Protein AF-A0A419EGI3-F1 (afdb_monomer_lite)

Foldseek 3Di:
DDPVCCCVVVVDDPQQVVCVVVVHGHPVRVVVVVVCVVVVVVVVVVVVVVVVVVVVVVVVVVVCVVPPVDDDPCPVPVVVVVVVVVVPD

Structure (mmCIF, N/CA/C/O backbone):
data_AF-A0A419EGI3-F1
#
_entry.id   AF-A0A419EGI3-F1
#
loop_
_atom_site.group_PDB
_atom_site.id
_atom_site.type_symbol
_atom_site.label_atom_id
_atom_site.label_alt_id
_atom_site.label_comp_id
_atom_site.label_asym_id
_atom_site.label_entity_id
_atom_site.label_seq_id
_atom_site.pdbx_PDB_ins_code
_atom_site.Cartn_x
_atom_site.Cartn_y
_atom_site.Cartn_z
_atom_site.occupancy
_atom_site.B_iso_or_equiv
_atom_site.auth_seq_id
_atom_site.auth_comp_id
_atom_site.auth_asym_id
_atom_site.auth_atom_id
_atom_site.pdbx_PDB_model_num
ATOM 1 N N . MET A 1 1 ? -21.393 -15.143 12.887 1.00 65.50 1 MET A N 1
ATOM 2 C CA . MET A 1 1 ? -20.346 -15.191 13.933 1.00 65.50 1 MET A CA 1
ATOM 3 C C . MET A 1 1 ? -21.015 -14.828 15.249 1.00 65.50 1 MET A C 1
ATOM 5 O O . MET A 1 1 ? -21.893 -13.977 15.211 1.00 65.50 1 MET A O 1
ATOM 9 N N . THR A 1 2 ? -20.707 -15.487 16.366 1.00 84.38 2 THR A N 1
ATOM 10 C CA . THR A 1 2 ? -21.330 -15.146 17.664 1.00 84.38 2 THR A CA 1
ATOM 11 C C . THR A 1 2 ? -20.544 -14.043 18.372 1.00 84.38 2 THR A C 1
ATOM 13 O O . THR A 1 2 ? -19.336 -13.926 18.173 1.00 84.38 2 THR A O 1
ATOM 16 N N . ASP A 1 3 ? -21.190 -13.261 19.235 1.00 81.62 3 ASP A N 1
ATOM 17 C CA . ASP A 1 3 ? -20.546 -12.166 19.981 1.00 81.62 3 ASP A CA 1
ATOM 18 C C . ASP A 1 3 ? -19.316 -12.620 20.774 1.00 81.62 3 ASP A C 1
ATOM 20 O O . ASP A 1 3 ? -18.320 -11.909 20.855 1.00 81.62 3 ASP A O 1
ATOM 24 N N . ILE A 1 4 ? -19.349 -13.847 21.300 1.00 83.81 4 ILE A N 1
ATOM 25 C CA . ILE A 1 4 ? -18.225 -14.477 22.006 1.00 83.81 4 ILE A CA 1
ATOM 26 C C . ILE A 1 4 ? -17.025 -14.677 21.068 1.00 83.81 4 ILE A C 1
ATOM 28 O O . ILE A 1 4 ? -15.879 -14.484 21.473 1.00 83.81 4 ILE A O 1
ATOM 32 N N . GLN A 1 5 ? -17.271 -15.047 19.810 1.00 82.62 5 GLN A N 1
ATOM 33 C CA . GLN A 1 5 ? -16.218 -15.184 18.804 1.00 82.62 5 GLN A CA 1
ATOM 34 C C . GLN A 1 5 ? -15.666 -13.817 18.393 1.00 82.62 5 GLN A C 1
ATOM 36 O O . GLN A 1 5 ? -14.454 -13.681 18.279 1.00 82.62 5 GLN A O 1
ATOM 41 N N . LEU A 1 6 ? -16.524 -12.806 18.235 1.00 80.12 6 LEU A N 1
ATOM 42 C CA . LEU A 1 6 ? -16.120 -11.431 17.919 1.00 80.12 6 LEU A CA 1
ATOM 43 C C . LEU A 1 6 ? -15.243 -10.823 19.018 1.00 80.12 6 LEU A C 1
ATOM 45 O O . LEU A 1 6 ? -14.180 -10.279 18.729 1.00 80.12 6 LEU A O 1
ATOM 49 N N . ARG A 1 7 ? -15.631 -11.021 20.281 1.00 84.38 7 ARG A N 1
ATOM 50 C CA . ARG A 1 7 ? -14.827 -10.642 21.446 1.00 84.38 7 ARG A CA 1
ATOM 51 C C . ARG A 1 7 ? -13.456 -11.304 21.448 1.00 84.38 7 ARG A C 1
ATOM 53 O O . ARG A 1 7 ? -12.468 -10.659 21.741 1.00 84.38 7 ARG A O 1
ATOM 60 N N . ARG A 1 8 ? -13.379 -12.596 21.125 1.00 82.81 8 ARG A N 1
ATOM 61 C CA . ARG A 1 8 ? -12.126 -13.355 21.238 1.00 82.81 8 ARG A CA 1
ATOM 62 C C . ARG A 1 8 ? -11.179 -13.159 20.054 1.00 82.81 8 ARG A C 1
ATOM 64 O O . ARG A 1 8 ? -9.972 -13.174 20.253 1.00 82.81 8 ARG A O 1
ATOM 71 N N . PHE A 1 9 ? -11.707 -13.025 18.838 1.00 84.25 9 PHE A N 1
ATOM 72 C CA . PHE A 1 9 ? -10.891 -12.859 17.630 1.00 84.25 9 PHE A CA 1
ATOM 73 C C . PHE A 1 9 ? -10.460 -11.417 17.394 1.00 84.25 9 PHE A C 1
ATOM 75 O O . PHE A 1 9 ? -9.352 -11.189 16.918 1.00 84.25 9 PHE A O 1
ATOM 82 N N . PHE A 1 10 ? -11.336 -10.460 17.695 1.00 82.00 10 PHE A N 1
ATOM 83 C CA . PHE A 1 10 ? -11.117 -9.054 17.367 1.00 82.00 10 PHE A CA 1
ATOM 84 C C . PHE A 1 10 ? -10.9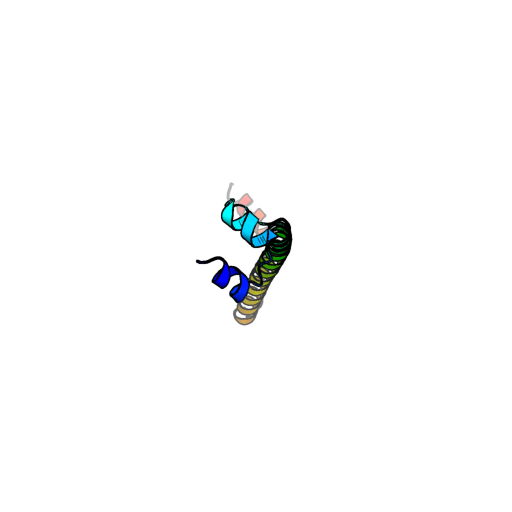94 -8.150 18.598 1.00 82.00 10 PHE A C 1
ATOM 86 O O . PHE A 1 10 ? -10.879 -6.937 18.435 1.00 82.00 10 PHE A O 1
ATOM 93 N N . ASP A 1 11 ? -11.014 -8.727 19.805 1.00 84.75 11 ASP A N 1
ATOM 94 C CA . ASP A 1 11 ? -10.949 -8.009 21.086 1.00 84.75 11 ASP A CA 1
ATOM 95 C C . ASP A 1 11 ? -12.038 -6.930 21.222 1.00 84.75 11 ASP A C 1
ATOM 97 O O . ASP A 1 11 ? -11.812 -5.832 21.726 1.00 84.75 11 ASP A O 1
ATOM 101 N N . PHE A 1 12 ? -13.235 -7.226 20.699 1.00 86.75 12 PHE A N 1
ATOM 102 C CA . PHE A 1 12 ? -14.359 -6.289 20.708 1.00 86.75 12 PHE A CA 1
ATOM 103 C C . PHE A 1 12 ? -14.858 -6.036 22.126 1.00 86.75 12 PHE A C 1
ATOM 105 O O . PHE A 1 12 ? -15.115 -6.964 22.897 1.00 86.75 12 PHE A O 1
ATOM 112 N N . ASP A 1 13 ? -15.056 -4.767 22.458 1.00 87.12 13 ASP A N 1
ATOM 113 C CA . ASP A 1 13 ? -15.733 -4.390 23.689 1.00 87.12 13 ASP A CA 1
ATOM 114 C C . ASP A 1 13 ? -17.262 -4.379 23.505 1.00 87.12 13 ASP A C 1
ATOM 116 O O . ASP A 1 13 ? -17.802 -4.709 22.448 1.00 87.12 13 ASP A O 1
ATOM 120 N N . GLU A 1 14 ? -17.994 -4.042 24.566 1.00 86.12 14 GLU A N 1
ATOM 121 C CA . GLU A 1 14 ? -19.460 -4.020 24.531 1.00 86.12 14 GLU A CA 1
ATOM 122 C C . GLU A 1 14 ? -20.009 -2.978 23.543 1.00 86.12 14 GLU A C 1
ATOM 124 O O . GLU A 1 14 ? -21.053 -3.202 22.934 1.00 86.12 14 GLU A O 1
ATOM 129 N N . SER A 1 15 ? -19.280 -1.877 23.325 1.00 84.94 15 SER A N 1
ATOM 130 C CA . SER A 1 15 ? -19.665 -0.830 22.376 1.00 84.94 15 SER A CA 1
ATOM 131 C C . SER A 1 15 ? -19.465 -1.265 20.922 1.00 84.94 15 SER A C 1
ATOM 133 O O . SER A 1 15 ? -20.284 -0.942 20.060 1.00 84.94 15 SER A O 1
ATOM 135 N N . ASP A 1 16 ? -18.421 -2.052 20.652 1.00 84.06 16 ASP A N 1
ATOM 136 C CA . ASP A 1 16 ? -18.171 -2.654 19.343 1.00 84.06 16 ASP A CA 1
ATOM 137 C C . ASP A 1 16 ? -19.209 -3.740 19.024 1.00 84.06 16 ASP A C 1
ATOM 139 O O . ASP A 1 16 ? -19.679 -3.842 17.889 1.00 84.06 16 ASP A O 1
ATOM 143 N N . LEU A 1 17 ? -19.606 -4.533 20.025 1.00 87.44 17 LEU A N 1
ATOM 144 C CA . LEU A 1 17 ? -20.655 -5.546 19.887 1.00 87.44 17 LEU A CA 1
ATOM 145 C C . LEU A 1 17 ? -22.038 -4.919 19.669 1.00 87.44 17 LEU A C 1
ATOM 147 O O . LEU A 1 17 ? -22.772 -5.380 18.796 1.00 87.44 17 LEU A O 1
ATOM 151 N N . ASP A 1 18 ? -22.384 -3.860 20.408 1.00 89.12 18 ASP A N 1
ATOM 152 C CA . ASP A 1 18 ? -23.639 -3.122 20.211 1.00 89.12 18 ASP A CA 1
ATOM 153 C C . ASP A 1 18 ? -23.715 -2.498 18.812 1.00 89.12 18 ASP A C 1
ATOM 155 O O . ASP A 1 18 ? -24.719 -2.632 18.109 1.00 89.12 18 ASP A O 1
ATOM 159 N N . ALA A 1 19 ? -22.618 -1.887 18.357 1.00 85.62 19 ALA A N 1
ATOM 160 C CA . ALA A 1 19 ? -22.519 -1.365 17.002 1.00 85.62 19 ALA A CA 1
ATOM 161 C C . ALA A 1 19 ? -22.745 -2.469 15.955 1.00 85.62 19 ALA A C 1
ATOM 163 O O . ALA A 1 19 ? -23.570 -2.305 15.055 1.00 85.62 19 ALA A O 1
ATOM 164 N N . ASN A 1 20 ? -22.103 -3.627 16.126 1.00 85.06 20 ASN A N 1
ATOM 165 C CA . ASN A 1 20 ? -22.227 -4.747 15.197 1.00 85.06 20 ASN A CA 1
ATOM 166 C C . ASN A 1 20 ? -23.652 -5.326 15.162 1.00 85.06 20 ASN A C 1
ATOM 168 O O . ASN A 1 20 ? -24.192 -5.589 14.088 1.00 85.06 20 ASN A O 1
ATOM 172 N N . ARG A 1 21 ? -24.311 -5.443 16.324 1.00 86.25 21 ARG A N 1
ATOM 173 C CA . ARG A 1 21 ? -25.727 -5.847 16.420 1.00 86.25 21 ARG A CA 1
ATOM 174 C C . ARG A 1 21 ? -26.661 -4.860 15.722 1.00 86.25 21 ARG A C 1
ATOM 176 O O . ARG A 1 21 ? -27.645 -5.277 15.119 1.00 86.25 21 ARG A O 1
ATOM 183 N N . ALA A 1 22 ? -26.341 -3.570 15.776 1.00 86.75 22 ALA A N 1
ATOM 184 C CA . ALA A 1 22 ? -27.055 -2.516 15.065 1.00 86.75 22 ALA A CA 1
ATOM 185 C C . ALA A 1 22 ? -26.658 -2.399 13.576 1.00 86.75 22 ALA A C 1
ATOM 187 O O . ALA A 1 22 ? -27.134 -1.495 12.891 1.00 86.75 22 ALA A O 1
ATOM 188 N N . GLY A 1 23 ? -25.794 -3.287 13.064 1.00 82.69 23 GLY A N 1
ATOM 189 C CA . GLY A 1 23 ? -25.345 -3.286 11.669 1.00 82.69 23 GLY A CA 1
ATOM 190 C C . GLY A 1 23 ? -24.475 -2.083 11.291 1.00 82.69 23 GLY A C 1
ATOM 191 O O . GLY A 1 23 ? -24.364 -1.755 10.112 1.00 82.69 23 GLY A O 1
ATOM 192 N N . ARG A 1 24 ? -23.877 -1.407 12.278 1.00 86.19 24 ARG A N 1
ATOM 193 C CA . ARG A 1 24 ? -23.031 -0.218 12.105 1.00 86.19 24 ARG A CA 1
ATOM 194 C C . ARG A 1 24 ? -21.610 -0.494 12.587 1.00 86.19 24 ARG A C 1
ATOM 196 O O . ARG A 1 24 ? -21.383 -1.329 13.457 1.00 86.19 24 ARG A O 1
ATOM 203 N N . LEU A 1 25 ? -20.646 0.240 12.043 1.00 83.44 25 LEU A N 1
ATOM 204 C CA . LEU A 1 25 ? -19.288 0.252 12.584 1.00 83.44 25 LEU A CA 1
ATOM 205 C C . LEU A 1 25 ? -19.265 1.054 13.886 1.00 83.44 25 LEU A C 1
ATOM 207 O O . LEU A 1 25 ? -19.950 2.073 14.017 1.00 83.44 25 LEU A O 1
ATOM 211 N N . SER A 1 26 ? -18.470 0.604 14.853 1.00 86.06 26 SER A N 1
ATOM 212 C CA . SER A 1 26 ? -18.186 1.413 16.035 1.00 86.06 26 SER A CA 1
ATOM 213 C C . SER A 1 26 ? -17.332 2.621 15.644 1.00 86.06 26 SER A C 1
ATOM 215 O O . SER A 1 26 ? -16.588 2.586 14.663 1.00 86.06 26 SER A O 1
ATOM 217 N N . ILE A 1 27 ? -17.376 3.682 16.450 1.00 84.44 27 ILE A N 1
ATOM 218 C CA . ILE A 1 27 ? -16.570 4.896 16.230 1.00 84.44 27 ILE A CA 1
ATOM 219 C C . ILE A 1 27 ? -15.070 4.558 16.137 1.00 84.44 27 ILE A C 1
ATOM 221 O O . ILE A 1 27 ? -14.333 5.171 15.367 1.00 84.44 27 ILE A O 1
ATOM 225 N N . LYS A 1 28 ? -14.602 3.559 16.898 1.00 82.88 28 LYS A N 1
ATOM 226 C CA . LYS A 1 28 ? -13.202 3.111 16.861 1.00 82.88 28 LYS A CA 1
ATOM 227 C C . LYS A 1 28 ? -12.867 2.442 15.531 1.00 82.88 28 LYS A C 1
ATOM 229 O O . LYS A 1 28 ? -11.779 2.657 14.999 1.00 82.88 28 LYS A O 1
ATOM 234 N N . GLN A 1 29 ? -13.780 1.623 15.018 1.00 82.19 29 GLN A N 1
ATOM 235 C CA . GLN A 1 29 ? -13.601 0.909 13.757 1.00 82.19 29 GLN A CA 1
ATOM 236 C C . GLN A 1 29 ? -13.662 1.866 12.568 1.00 82.19 29 GLN A C 1
ATOM 238 O O . GLN A 1 29 ? -12.806 1.791 11.694 1.00 82.19 29 GLN A O 1
ATOM 243 N N . ASP A 1 30 ? -14.608 2.804 12.582 1.00 85.44 30 ASP A N 1
ATOM 244 C CA . ASP A 1 30 ? -14.745 3.840 11.558 1.00 85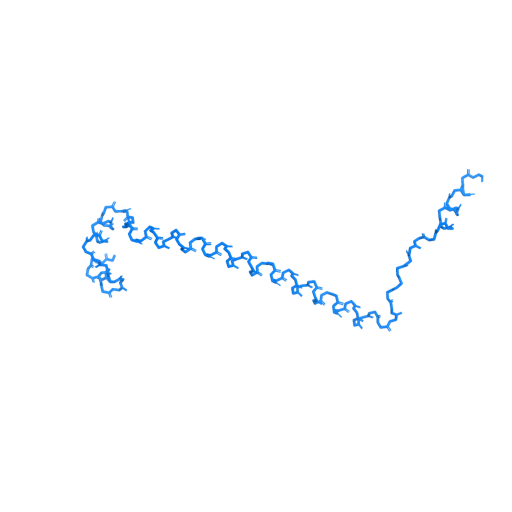.44 30 ASP A CA 1
ATOM 245 C C . ASP A 1 30 ? -13.487 4.717 11.482 1.00 85.44 30 ASP A C 1
ATOM 247 O O . ASP A 1 30 ? -12.900 4.901 10.416 1.00 85.44 30 ASP A O 1
ATOM 251 N N . LYS A 1 31 ? -12.971 5.152 12.638 1.00 85.06 31 LYS A N 1
ATOM 252 C CA . LYS A 1 31 ? -11.739 5.944 12.698 1.00 85.06 31 LYS A CA 1
ATOM 253 C C . LYS A 1 31 ? -10.521 5.185 12.162 1.00 85.06 31 LYS A C 1
ATOM 255 O O . LYS A 1 31 ? -9.743 5.750 11.398 1.00 85.06 31 LYS A O 1
ATOM 260 N N . ARG A 1 32 ? -10.370 3.900 12.514 1.00 82.94 32 ARG A N 1
ATOM 261 C CA . ARG A 1 32 ? -9.300 3.056 11.953 1.00 82.94 32 ARG A CA 1
ATOM 262 C C . ARG A 1 32 ? -9.457 2.892 10.445 1.00 82.94 32 ARG A C 1
ATOM 264 O O . ARG A 1 32 ? -8.460 2.969 9.739 1.00 82.94 32 ARG A O 1
ATOM 271 N N . MET A 1 33 ? -10.679 2.689 9.951 1.00 82.25 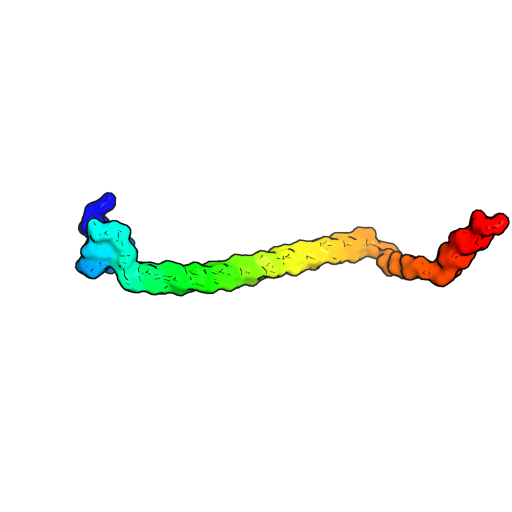33 MET A N 1
ATOM 272 C CA . MET A 1 33 ? -10.942 2.549 8.517 1.00 82.25 33 MET A CA 1
ATOM 273 C C . MET A 1 33 ? -10.506 3.807 7.754 1.00 82.25 33 MET A C 1
ATOM 275 O O . MET A 1 33 ? -9.774 3.704 6.773 1.00 82.25 33 MET A O 1
ATOM 279 N N . GLN A 1 34 ? -10.861 4.994 8.254 1.00 84.25 34 GLN A N 1
ATOM 280 C CA . GLN A 1 34 ? -10.472 6.270 7.643 1.00 84.25 34 GLN A CA 1
ATOM 281 C C . GLN A 1 34 ? -8.952 6.503 7.660 1.00 84.25 34 GLN A C 1
ATOM 283 O O . GLN A 1 34 ? -8.387 7.015 6.690 1.00 84.25 34 GLN A O 1
ATOM 288 N N . GLU A 1 35 ? -8.267 6.125 8.744 1.00 82.69 35 GLU A N 1
ATOM 289 C CA . GLU A 1 35 ? -6.801 6.180 8.817 1.00 82.69 35 GLU A CA 1
ATOM 290 C C . GLU A 1 35 ? -6.160 5.232 7.789 1.00 82.69 35 GLU A C 1
ATOM 292 O O . GLU A 1 35 ? -5.285 5.648 7.025 1.00 82.69 35 GLU A O 1
ATOM 297 N N . PHE A 1 36 ? -6.666 3.999 7.684 1.00 77.50 36 PHE A N 1
ATOM 298 C CA . PHE A 1 36 ? -6.206 3.025 6.693 1.00 77.50 36 PHE A CA 1
ATOM 299 C C . PHE A 1 36 ? -6.439 3.481 5.251 1.00 77.50 36 PHE A C 1
ATOM 301 O O . PHE A 1 36 ? -5.544 3.327 4.423 1.00 77.50 36 PHE A O 1
ATOM 308 N N . GLU A 1 37 ? -7.592 4.064 4.923 1.00 77.50 37 GLU A N 1
ATOM 309 C CA . GLU A 1 37 ? -7.864 4.576 3.573 1.00 77.50 37 GLU A CA 1
ATOM 310 C C . GLU A 1 37 ? -6.889 5.692 3.179 1.00 77.50 37 GLU A C 1
ATOM 312 O O . GLU A 1 37 ? -6.346 5.706 2.066 1.00 77.50 37 GLU A O 1
ATOM 317 N N . LYS A 1 38 ? -6.612 6.608 4.111 1.00 77.69 38 LYS A N 1
ATOM 318 C CA . LYS A 1 38 ? -5.702 7.734 3.886 1.00 77.69 38 LYS A CA 1
ATOM 319 C C . LYS A 1 38 ? -4.259 7.279 3.677 1.00 77.69 38 LYS A C 1
ATOM 321 O O . LYS A 1 38 ? -3.559 7.839 2.826 1.00 77.69 38 LYS A O 1
ATOM 326 N N . ASP A 1 39 ? -3.816 6.278 4.428 1.00 77.75 39 ASP A N 1
ATOM 327 C CA . ASP A 1 39 ? -2.460 5.745 4.311 1.00 77.75 39 ASP A CA 1
ATOM 328 C C . ASP A 1 39 ? -2.310 4.818 3.103 1.00 77.75 39 ASP A C 1
ATOM 330 O O . ASP A 1 39 ? -1.327 4.922 2.365 1.00 77.75 39 ASP A O 1
ATOM 334 N N . SER A 1 40 ? -3.328 4.009 2.812 1.00 73.19 40 SER A N 1
ATOM 335 C CA . SER A 1 40 ? -3.384 3.155 1.625 1.00 73.19 40 SER A CA 1
ATOM 336 C C . SER A 1 40 ? -3.258 3.977 0.339 1.00 73.19 40 SER A C 1
ATOM 338 O O . SER A 1 40 ? -2.403 3.687 -0.498 1.00 73.19 40 SER A O 1
ATOM 340 N N . SER A 1 41 ? -3.997 5.085 0.215 1.00 77.00 41 SER A N 1
ATOM 341 C CA . SER A 1 41 ? -3.913 5.983 -0.949 1.00 77.00 41 SER A CA 1
ATOM 342 C C . SER A 1 41 ? -2.492 6.520 -1.192 1.00 77.00 41 SER A C 1
ATOM 344 O O . SER A 1 41 ? -2.002 6.537 -2.326 1.00 77.00 41 SER A O 1
ATOM 346 N N . LYS A 1 42 ? -1.779 6.905 -0.125 1.00 76.12 42 LYS A N 1
ATOM 347 C CA . LYS A 1 42 ? -0.386 7.372 -0.227 1.00 76.12 42 LYS A CA 1
ATOM 348 C C . LYS A 1 42 ? 0.563 6.251 -0.639 1.00 76.12 42 LYS A C 1
ATOM 350 O O . LYS A 1 42 ? 1.439 6.485 -1.471 1.00 76.12 42 LYS A O 1
ATOM 355 N N . ILE A 1 43 ? 0.391 5.058 -0.073 1.00 81.00 43 ILE A N 1
ATOM 356 C CA . ILE A 1 43 ? 1.215 3.886 -0.383 1.00 81.00 43 ILE A CA 1
ATOM 357 C C . ILE A 1 43 ? 1.025 3.485 -1.847 1.00 81.00 43 ILE A C 1
ATOM 359 O O . ILE A 1 43 ? 2.010 3.384 -2.575 1.00 81.00 43 ILE A O 1
ATOM 363 N N . PHE A 1 44 ? -0.220 3.351 -2.311 1.00 79.81 44 PHE A N 1
ATOM 364 C CA . PHE A 1 44 ? -0.522 3.019 -3.705 1.00 79.81 44 PHE A CA 1
ATOM 365 C C . PHE A 1 44 ? 0.049 4.046 -4.679 1.00 79.81 44 PHE A C 1
ATOM 367 O O . PHE A 1 44 ? 0.654 3.670 -5.683 1.00 79.81 44 PHE A O 1
ATOM 374 N N . ARG A 1 45 ? -0.068 5.341 -4.365 1.00 80.06 45 ARG A N 1
ATOM 375 C CA . ARG A 1 45 ? 0.521 6.401 -5.187 1.00 80.06 45 ARG A CA 1
ATOM 376 C C . ARG A 1 45 ? 2.044 6.285 -5.267 1.00 80.06 45 ARG A C 1
ATOM 378 O O . ARG A 1 45 ? 2.601 6.375 -6.357 1.00 80.06 45 ARG A O 1
ATOM 385 N N . ASN A 1 46 ? 2.717 6.075 -4.138 1.00 80.25 46 ASN A N 1
ATOM 386 C CA . ASN A 1 46 ? 4.176 5.975 -4.104 1.00 80.25 46 ASN A CA 1
ATOM 387 C C . ASN A 1 46 ? 4.682 4.717 -4.823 1.00 80.25 46 ASN A C 1
ATOM 389 O O . ASN A 1 46 ? 5.655 4.798 -5.570 1.00 80.25 46 ASN A O 1
ATOM 393 N N . ILE A 1 47 ? 4.000 3.578 -4.655 1.00 88.94 47 ILE A N 1
ATOM 394 C CA . ILE A 1 47 ? 4.308 2.338 -5.382 1.00 88.94 47 ILE A CA 1
ATOM 395 C C . ILE A 1 47 ? 4.109 2.543 -6.886 1.00 88.94 47 ILE A C 1
ATOM 397 O O . ILE A 1 47 ? 4.988 2.188 -7.667 1.00 88.94 47 ILE A O 1
ATOM 401 N N . GLY A 1 48 ? 2.999 3.164 -7.299 1.00 85.94 48 GLY A N 1
ATOM 402 C CA . GLY A 1 48 ? 2.724 3.455 -8.707 1.00 85.94 48 GLY A CA 1
ATOM 403 C C . GLY A 1 48 ? 3.812 4.316 -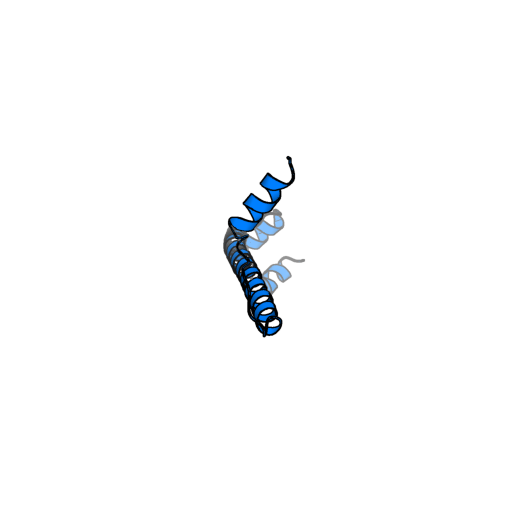9.351 1.00 85.94 48 GLY A C 1
ATOM 404 O O . GLY A 1 48 ? 4.351 3.948 -10.392 1.00 85.94 48 GLY A O 1
ATOM 405 N N . ILE A 1 49 ? 4.203 5.417 -8.700 1.00 89.19 49 ILE A N 1
ATOM 406 C CA . ILE A 1 49 ? 5.300 6.279 -9.172 1.00 89.19 49 ILE A CA 1
ATOM 407 C C . ILE A 1 49 ? 6.619 5.496 -9.234 1.00 89.19 49 ILE A C 1
ATOM 409 O O . ILE A 1 49 ? 7.342 5.591 -10.225 1.00 89.19 49 ILE A O 1
ATOM 413 N N . GLY A 1 50 ? 6.919 4.691 -8.212 1.00 91.00 50 GLY A N 1
ATOM 414 C CA . GLY A 1 50 ? 8.124 3.863 -8.175 1.00 91.00 50 GLY A CA 1
ATOM 415 C C . GLY A 1 50 ? 8.198 2.867 -9.335 1.00 91.00 50 GLY A C 1
ATOM 416 O O . GLY A 1 50 ? 9.239 2.756 -9.979 1.00 91.00 50 GLY A O 1
ATOM 417 N N . LEU A 1 51 ? 7.091 2.194 -9.656 1.00 91.38 51 LEU A N 1
ATOM 418 C CA . LEU A 1 51 ? 7.017 1.244 -10.772 1.00 91.38 51 LEU A CA 1
ATOM 419 C C . LEU A 1 51 ? 7.162 1.922 -12.140 1.00 91.38 51 LEU A C 1
ATOM 421 O O . LEU A 1 51 ? 7.779 1.349 -13.041 1.00 91.38 51 LEU A O 1
ATOM 425 N N . ILE A 1 52 ? 6.630 3.139 -12.294 1.00 91.56 52 ILE A N 1
ATOM 426 C CA . ILE A 1 52 ? 6.809 3.944 -13.510 1.00 91.56 52 ILE A CA 1
ATOM 427 C C . ILE A 1 52 ? 8.285 4.313 -13.680 1.00 91.56 52 ILE A C 1
ATOM 429 O O . ILE A 1 52 ? 8.858 4.077 -14.742 1.00 91.56 52 ILE A O 1
ATOM 433 N N . LEU A 1 53 ? 8.923 4.839 -12.629 1.00 91.69 53 LEU A N 1
ATOM 434 C CA . LEU A 1 53 ? 10.342 5.202 -12.664 1.00 91.69 53 LEU A CA 1
ATOM 435 C C . LEU A 1 53 ? 11.233 3.987 -12.935 1.00 91.69 53 LEU A C 1
ATOM 437 O O . LEU A 1 53 ? 12.154 4.070 -13.745 1.00 91.69 53 LEU A O 1
ATOM 441 N N . LEU A 1 54 ? 10.930 2.845 -12.316 1.00 92.44 54 LEU A N 1
ATOM 442 C CA . LEU A 1 54 ? 11.644 1.597 -12.561 1.00 92.44 54 LEU A CA 1
ATOM 443 C C . LEU A 1 54 ? 11.544 1.170 -14.031 1.00 92.44 54 LEU A C 1
ATOM 445 O O . LEU A 1 54 ? 12.555 0.812 -14.628 1.00 92.44 54 LEU A O 1
ATOM 449 N N . ASN A 1 55 ? 10.356 1.260 -14.638 1.00 90.56 55 ASN A N 1
ATOM 450 C CA . ASN A 1 55 ? 10.179 0.957 -16.060 1.00 90.56 55 ASN A CA 1
ATOM 451 C C . ASN A 1 55 ? 10.991 1.896 -16.955 1.00 90.56 55 ASN A C 1
ATOM 453 O O . ASN A 1 55 ? 11.654 1.427 -17.876 1.00 90.56 55 ASN A O 1
ATOM 457 N N . ILE A 1 56 ? 10.991 3.201 -16.668 1.00 92.00 56 ILE A N 1
ATOM 458 C CA . ILE A 1 56 ? 11.797 4.173 -17.421 1.00 92.00 56 ILE A CA 1
ATOM 459 C C . ILE A 1 56 ? 13.283 3.808 -17.343 1.00 92.00 56 ILE A C 1
ATOM 461 O O . ILE A 1 56 ? 13.963 3.815 -18.365 1.00 92.00 56 ILE A O 1
ATOM 465 N N . LEU A 1 57 ? 13.783 3.446 -16.158 1.00 90.19 57 LEU A N 1
ATOM 466 C CA . LEU A 1 57 ? 15.179 3.048 -15.974 1.00 90.19 57 LEU A CA 1
ATOM 467 C C . LEU A 1 57 ? 15.522 1.754 -16.717 1.00 90.19 57 LEU A C 1
ATOM 469 O O . LEU A 1 57 ? 16.586 1.674 -17.325 1.00 90.19 57 LEU A O 1
ATOM 473 N N . ILE A 1 58 ? 14.629 0.763 -16.708 1.00 90.19 58 ILE A N 1
ATOM 474 C CA . ILE A 1 58 ? 14.817 -0.487 -17.456 1.00 90.19 58 ILE A CA 1
ATOM 475 C C . ILE A 1 58 ? 14.870 -0.200 -18.957 1.00 90.19 58 ILE A C 1
ATOM 477 O O . ILE A 1 58 ? 15.782 -0.665 -19.636 1.00 90.19 58 ILE A O 1
ATOM 481 N N . VAL A 1 59 ? 13.931 0.599 -19.471 1.00 87.62 59 VAL A N 1
ATOM 482 C CA . VAL A 1 59 ? 13.884 0.972 -20.889 1.00 87.62 59 VAL A CA 1
ATOM 483 C C . VAL A 1 59 ? 15.125 1.772 -21.278 1.00 87.62 59 VAL A C 1
ATOM 485 O O . VAL A 1 59 ? 15.766 1.434 -22.265 1.00 87.62 59 VAL A O 1
ATOM 488 N N . ALA A 1 60 ? 15.521 2.774 -20.489 1.00 86.00 60 ALA A N 1
ATOM 489 C CA . ALA A 1 60 ? 16.734 3.555 -20.730 1.00 86.00 60 ALA A CA 1
ATOM 490 C C . ALA A 1 60 ? 17.999 2.684 -20.681 1.00 86.00 60 ALA A C 1
ATOM 492 O O . ALA A 1 60 ? 18.875 2.816 -21.531 1.00 86.00 60 ALA A O 1
ATOM 493 N N . GLY A 1 61 ? 18.083 1.757 -19.724 1.00 85.62 61 GLY A N 1
ATOM 494 C CA . GLY A 1 61 ? 19.185 0.807 -19.616 1.00 85.62 61 GLY A CA 1
ATOM 495 C C . GLY A 1 61 ? 19.259 -0.130 -20.819 1.00 85.62 61 GLY A C 1
ATOM 496 O O . GLY A 1 61 ? 20.340 -0.328 -21.368 1.00 85.62 61 GLY A O 1
ATOM 497 N N . PHE A 1 62 ? 18.122 -0.663 -21.268 1.00 84.12 62 PHE A N 1
ATOM 498 C CA . PHE A 1 62 ? 18.049 -1.499 -22.465 1.00 84.12 62 PHE A CA 1
ATOM 499 C C . PHE A 1 62 ? 18.472 -0.720 -23.706 1.00 84.12 62 PHE A C 1
ATOM 501 O O . PHE A 1 62 ? 19.321 -1.172 -24.467 1.00 84.12 62 PHE A O 1
ATOM 508 N N . ILE A 1 63 ? 17.937 0.487 -23.855 1.00 79.81 63 ILE A N 1
ATOM 509 C CA . ILE A 1 63 ? 18.288 1.417 -24.914 1.00 79.81 63 ILE A CA 1
ATOM 510 C C . ILE A 1 63 ? 19.808 1.644 -24.957 1.00 79.81 63 ILE A C 1
ATOM 512 O O . ILE A 1 63 ? 20.418 1.382 -25.986 1.00 79.81 63 ILE A O 1
ATOM 516 N N . LEU A 1 64 ? 20.430 2.037 -23.841 1.00 78.56 64 LEU A N 1
ATOM 517 C CA . LEU A 1 64 ? 21.870 2.311 -23.772 1.00 78.56 64 LEU A CA 1
ATOM 518 C C . LEU A 1 64 ? 22.734 1.072 -24.038 1.00 78.56 64 LEU A C 1
ATOM 520 O O . LEU A 1 64 ? 23.800 1.196 -24.636 1.00 78.56 64 LEU A O 1
ATOM 524 N N . ASN A 1 65 ? 22.282 -0.113 -23.618 1.00 74.38 65 ASN A N 1
ATOM 525 C CA . ASN A 1 65 ? 22.997 -1.366 -23.867 1.00 74.38 65 ASN A CA 1
ATOM 526 C C . ASN A 1 65 ? 22.870 -1.838 -25.322 1.00 74.38 65 ASN A C 1
ATOM 528 O O . ASN A 1 65 ? 23.816 -2.401 -25.866 1.00 74.38 65 ASN A O 1
ATOM 532 N N . VAL A 1 66 ? 21.722 -1.612 -25.966 1.00 72.88 66 VAL A N 1
ATOM 533 C CA . VAL A 1 66 ? 21.489 -2.001 -27.364 1.00 72.88 66 VAL A CA 1
ATOM 534 C C . VAL A 1 66 ? 22.118 -0.999 -28.333 1.00 72.88 66 VAL A C 1
ATOM 536 O O . VAL A 1 66 ? 22.650 -1.397 -29.367 1.00 72.88 66 VAL A O 1
ATOM 539 N N . THR A 1 67 ? 22.145 0.294 -28.004 1.00 65.62 67 THR A N 1
ATOM 540 C CA . THR A 1 67 ? 22.788 1.326 -28.831 1.00 65.62 67 THR A CA 1
ATOM 541 C C . THR A 1 67 ? 24.280 1.465 -28.547 1.00 65.62 67 THR A C 1
ATOM 543 O O . THR A 1 67 ? 24.780 2.582 -28.413 1.00 65.62 67 THR A O 1
ATOM 546 N N . GLY A 1 68 ? 25.027 0.35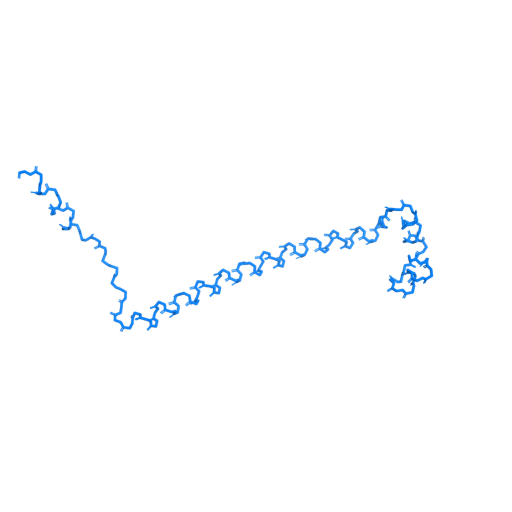9 -28.519 1.00 54.84 68 GLY A N 1
ATOM 547 C CA . GLY A 1 68 ? 26.494 0.363 -28.403 1.00 54.84 68 GLY A CA 1
ATOM 548 C C . GLY A 1 68 ? 27.247 1.197 -29.466 1.00 54.84 68 GLY A C 1
ATOM 549 O O . GLY A 1 68 ? 28.469 1.270 -29.413 1.00 54.84 68 GLY A O 1
ATOM 550 N N . GLY A 1 69 ? 26.542 1.837 -30.412 1.00 56.06 69 GLY A N 1
ATOM 551 C CA . GLY A 1 69 ? 27.056 2.789 -31.408 1.00 56.06 69 GLY A CA 1
ATOM 552 C C . GLY A 1 69 ? 26.645 4.263 -31.217 1.00 56.06 69 GLY A C 1
ATOM 553 O O . GLY A 1 69 ? 26.970 5.081 -32.071 1.00 56.06 69 GLY A O 1
ATOM 554 N N . GLY A 1 70 ? 25.964 4.622 -30.120 1.00 55.00 70 GLY A N 1
ATOM 555 C CA . GLY A 1 70 ? 25.571 6.001 -29.799 1.00 55.00 70 GLY A CA 1
ATOM 556 C C . GLY A 1 70 ? 24.168 6.402 -30.278 1.00 55.00 70 GLY A C 1
ATOM 557 O O . GLY A 1 70 ? 23.687 5.973 -31.324 1.00 55.00 70 GLY A O 1
ATOM 558 N N . PHE A 1 71 ? 23.504 7.257 -29.495 1.00 53.69 71 PHE A N 1
ATOM 559 C CA . PHE A 1 71 ? 22.288 7.957 -29.909 1.00 53.69 71 PHE A CA 1
ATOM 560 C C . PHE A 1 71 ? 22.664 9.156 -30.774 1.00 53.69 71 PHE A C 1
ATOM 562 O O . PHE A 1 71 ? 23.111 10.178 -30.255 1.00 53.69 71 PHE A O 1
ATOM 569 N N . SER A 1 72 ? 22.462 9.056 -32.086 1.00 55.41 72 SER A N 1
ATOM 570 C CA . SER A 1 72 ? 22.435 10.244 -32.935 1.00 55.41 72 SER A CA 1
ATOM 571 C C . SER A 1 72 ? 21.024 10.821 -32.895 1.00 55.41 72 SER A C 1
ATOM 573 O O . SER A 1 72 ? 20.108 10.303 -33.533 1.00 55.41 72 SER A O 1
ATOM 575 N N . PHE A 1 73 ? 20.829 11.891 -32.123 1.00 54.50 73 PHE A N 1
ATOM 576 C CA . PHE A 1 73 ? 19.735 12.811 -32.410 1.00 54.50 73 PHE A CA 1
ATOM 577 C C . PHE A 1 73 ? 20.104 13.497 -33.725 1.00 54.50 73 PHE A C 1
ATOM 579 O O . PHE A 1 73 ? 20.815 14.502 -33.737 1.00 54.50 73 PHE A O 1
ATOM 586 N N . SER A 1 74 ? 19.650 12.931 -34.844 1.00 53.84 74 SER A N 1
ATOM 587 C CA . SER A 1 74 ? 19.533 13.694 -36.080 1.00 53.84 74 SER A CA 1
ATOM 588 C C . SER A 1 74 ? 18.441 14.729 -35.826 1.00 53.84 74 SER A C 1
ATOM 590 O O . SER A 1 74 ? 17.258 14.516 -36.075 1.00 53.84 74 SER A O 1
ATOM 592 N N . THR A 1 75 ? 18.830 15.839 -35.200 1.00 51.75 75 THR A N 1
ATOM 593 C CA . THR A 1 75 ? 18.131 17.101 -35.384 1.00 51.75 75 THR A CA 1
ATOM 594 C C . THR A 1 75 ? 18.072 17.264 -36.889 1.00 51.75 75 THR A C 1
ATOM 596 O O . THR A 1 75 ? 19.134 17.419 -37.490 1.00 51.75 75 THR A O 1
ATOM 599 N N . ALA A 1 76 ? 16.881 17.138 -37.483 1.00 54.50 76 ALA A N 1
ATOM 600 C CA . ALA A 1 76 ? 16.669 17.440 -38.892 1.00 54.50 76 ALA A CA 1
ATOM 601 C C . ALA A 1 76 ? 17.429 18.738 -39.182 1.00 54.50 76 ALA A C 1
ATOM 603 O O . ALA A 1 76 ? 17.121 19.782 -38.591 1.00 54.50 76 ALA A O 1
ATOM 604 N N . SER A 1 77 ? 18.520 18.637 -39.951 1.00 54.06 77 SER A N 1
ATOM 605 C CA . SER A 1 77 ? 19.338 19.810 -40.244 1.00 54.06 77 SER A CA 1
ATOM 606 C C . SER A 1 77 ? 18.424 20.788 -40.964 1.00 54.06 77 SER A C 1
ATOM 608 O O . SER A 1 77 ? 17.532 20.379 -41.710 1.00 54.06 77 SER A O 1
ATOM 610 N N . ARG A 1 78 ? 18.633 22.092 -40.780 1.00 53.16 78 ARG A N 1
ATOM 611 C CA . ARG A 1 78 ? 17.909 23.106 -41.562 1.00 53.16 78 ARG A CA 1
ATOM 612 C C . ARG A 1 78 ? 18.007 22.854 -43.076 1.00 53.16 78 ARG A C 1
ATOM 614 O O . ARG A 1 78 ? 17.129 23.303 -43.805 1.00 53.16 78 ARG A O 1
ATOM 621 N N . ASP A 1 79 ? 19.008 22.096 -43.517 1.00 54.47 79 ASP A N 1
ATOM 622 C CA . ASP A 1 79 ? 19.191 21.669 -44.904 1.00 54.47 79 ASP A CA 1
ATOM 623 C C . ASP A 1 79 ? 18.123 20.672 -45.399 1.00 54.47 79 ASP A C 1
ATOM 625 O O . ASP A 1 79 ? 17.731 20.748 -46.564 1.00 54.47 79 ASP A O 1
ATOM 629 N N . ASP A 1 80 ? 17.559 19.816 -44.533 1.00 54.62 80 ASP A N 1
ATOM 630 C CA . ASP A 1 80 ? 16.465 18.899 -44.911 1.00 54.62 80 ASP A CA 1
ATOM 631 C C . ASP A 1 80 ? 15.164 19.666 -45.216 1.00 54.62 80 ASP A C 1
ATOM 633 O O . ASP A 1 80 ? 14.352 19.247 -46.044 1.00 54.62 80 ASP A O 1
ATOM 637 N N . LEU A 1 81 ? 14.981 20.839 -44.594 1.00 53.06 81 LEU A N 1
ATOM 638 C CA . LEU A 1 81 ? 13.827 21.710 -44.832 1.00 53.06 81 LEU A CA 1
ATOM 639 C C . LEU A 1 81 ? 13.932 22.457 -46.176 1.00 53.06 81 LEU A C 1
ATOM 641 O O . LEU A 1 81 ? 12.918 22.714 -46.825 1.00 53.06 81 LEU A O 1
ATOM 645 N N . ILE A 1 82 ? 15.153 22.793 -46.610 1.00 55.34 82 ILE A N 1
ATOM 646 C CA . ILE A 1 82 ? 15.404 23.491 -47.883 1.00 55.34 82 ILE A CA 1
ATOM 647 C C . ILE A 1 82 ? 15.273 22.516 -49.064 1.00 55.34 82 ILE A C 1
ATOM 649 O O . ILE A 1 82 ? 14.726 22.888 -50.103 1.00 55.34 82 ILE A O 1
ATOM 653 N N . GLY A 1 83 ? 15.677 21.252 -48.889 1.00 49.53 83 GLY A N 1
ATOM 654 C CA . GLY A 1 83 ? 15.498 20.203 -49.899 1.00 49.53 83 GLY A CA 1
ATOM 655 C C . GLY A 1 83 ? 14.030 19.931 -50.258 1.00 49.53 83 GLY A C 1
ATOM 656 O O . GLY A 1 83 ? 13.722 19.703 -51.426 1.00 49.53 83 GLY A O 1
ATOM 657 N N . MET A 1 84 ? 13.104 20.025 -49.293 1.00 52.25 84 MET A N 1
ATOM 658 C CA . MET A 1 84 ? 11.663 19.891 -49.566 1.00 52.25 84 MET A CA 1
ATOM 659 C C . MET A 1 84 ? 11.037 21.130 -50.223 1.00 52.25 84 MET A C 1
ATOM 661 O O . MET A 1 84 ? 10.089 20.987 -50.990 1.00 52.25 84 MET A O 1
ATOM 665 N N . ALA A 1 85 ? 11.558 22.335 -49.972 1.00 50.81 85 ALA A N 1
ATOM 666 C CA . ALA A 1 85 ? 11.046 23.558 -50.598 1.00 50.81 85 ALA A CA 1
ATOM 667 C C . ALA A 1 85 ? 11.474 23.704 -52.074 1.00 50.81 85 ALA A C 1
ATOM 669 O O . ALA A 1 85 ? 10.760 24.324 -52.858 1.00 50.81 85 ALA A O 1
ATOM 670 N N . GLY A 1 86 ? 12.608 23.110 -52.468 1.00 50.03 86 GLY A N 1
ATOM 671 C CA . GLY A 1 86 ? 13.121 23.140 -53.844 1.00 50.03 86 GLY A CA 1
ATOM 672 C C . GLY A 1 86 ? 12.488 22.131 -54.812 1.00 50.03 86 GLY A C 1
ATOM 673 O O . GLY A 1 86 ? 12.747 22.213 -56.006 1.00 50.03 86 GLY A O 1
ATOM 674 N N . MET A 1 87 ? 11.663 21.193 -54.332 1.00 47.72 87 MET A N 1
ATOM 675 C CA . MET A 1 87 ? 10.964 20.206 -55.179 1.00 47.72 87 MET A CA 1
ATOM 676 C C . MET A 1 87 ? 9.560 20.655 -55.631 1.00 47.72 87 MET A C 1
ATOM 678 O O . MET A 1 87 ? 8.858 19.895 -56.293 1.00 47.72 87 MET A O 1
ATOM 682 N N . CYS A 1 88 ? 9.161 21.890 -55.307 1.00 51.00 88 CYS A N 1
ATOM 683 C CA . CYS A 1 88 ? 7.930 22.529 -55.789 1.00 51.00 88 CYS A CA 1
ATOM 684 C C . CYS A 1 88 ? 8.202 23.634 -56.830 1.00 51.00 88 CYS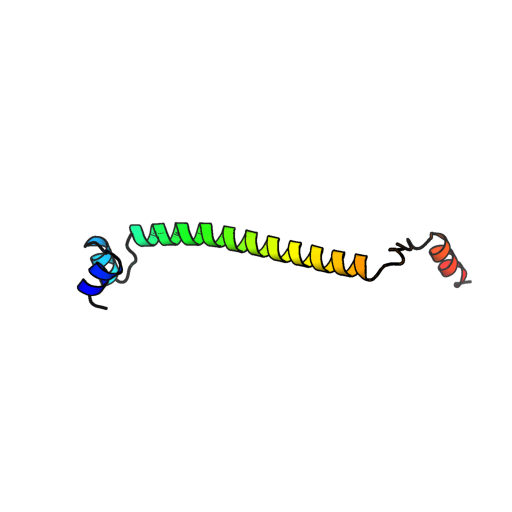 A C 1
ATOM 686 O O . CYS A 1 88 ? 7.489 24.641 -56.852 1.00 51.00 88 CYS A O 1
ATOM 688 N N . GLN A 1 89 ? 9.215 23.463 -57.688 1.00 40.62 89 GLN A N 1
ATOM 689 C CA . GLN A 1 89 ? 9.415 24.315 -58.864 1.00 40.62 89 GLN A CA 1
ATOM 690 C C . GLN A 1 89 ? 9.658 23.500 -60.130 1.00 40.62 89 GLN A C 1
ATOM 692 O O . GLN A 1 89 ? 10.426 22.516 -60.057 1.00 40.62 89 GLN A O 1
#

Sequence (89 aa):
MTDIQLRRFFDFDESDLDANRAGRLSIKQDKRMQEFEKDSSKIFRNIGIGLILLNILIVAGFILNVTGGGFSFSTASRDDLIGMAGMCQ

pLDDT: mean 75.84, std 14.28, range [40.62, 92.44]

Radius of gyration: 30.97 Å; chains: 1; bounding box: 54×40×83 Å

Secondary structure (DSSP, 8-state):
--HHHHHHHH---HHHHHHHHTTS--HHHHHHHHHHHHHHHHHHHHHHHHHHHHHHHHHHHHHHHH-TT--------HHHHHHHHTT--